Protein AF-A0A101GEL8-F1 (afdb_monomer)

Structure (mmCIF, N/CA/C/O backbone):
data_AF-A0A101GEL8-F1
#
_entry.id   AF-A0A101GEL8-F1
#
loop_
_atom_site.group_PDB
_atom_site.id
_atom_site.type_symbol
_atom_site.label_atom_id
_atom_site.label_alt_id
_atom_site.label_comp_id
_atom_site.label_asym_id
_atom_site.label_entity_id
_atom_site.label_seq_id
_atom_site.pdbx_PDB_ins_code
_atom_site.Cartn_x
_atom_site.Cartn_y
_atom_site.Cartn_z
_atom_site.occupancy
_atom_site.B_iso_or_equiv
_atom_site.auth_seq_id
_atom_site.auth_comp_id
_atom_site.auth_asym_id
_atom_site.auth_atom_id
_atom_site.pdbx_PDB_model_num
ATOM 1 N N . MET A 1 1 ? -19.625 20.480 -11.9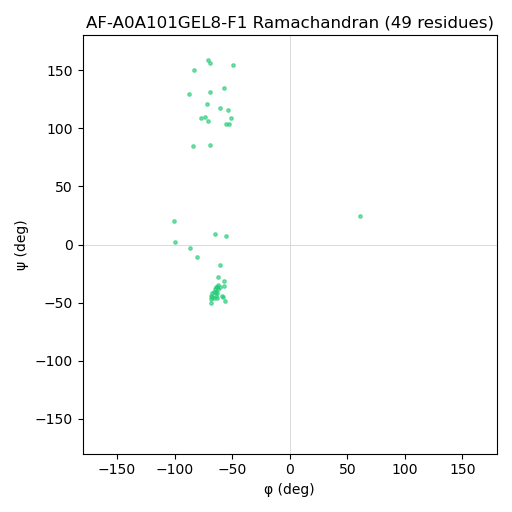17 1.00 49.50 1 MET A N 1
ATOM 2 C CA . MET A 1 1 ? -18.149 20.472 -11.924 1.00 49.50 1 MET A CA 1
ATOM 3 C C . MET A 1 1 ? -17.756 19.343 -10.994 1.00 49.50 1 MET A C 1
ATOM 5 O O . MET A 1 1 ? -18.140 19.407 -9.836 1.00 49.50 1 MET A O 1
ATOM 9 N N . ALA A 1 2 ? -17.199 18.251 -11.518 1.00 52.19 2 ALA A N 1
ATOM 10 C CA . ALA A 1 2 ? -16.807 17.125 -10.678 1.00 52.19 2 ALA A CA 1
ATOM 11 C C . ALA A 1 2 ? -15.573 17.550 -9.877 1.00 52.19 2 ALA A C 1
ATOM 13 O O . ALA A 1 2 ? -14.581 17.981 -10.458 1.00 52.19 2 ALA A O 1
ATOM 14 N N . GLU A 1 3 ? -15.681 17.521 -8.557 1.00 59.75 3 GLU A N 1
ATOM 15 C CA . GLU A 1 3 ? -14.575 17.802 -7.653 1.00 59.75 3 GLU A CA 1
ATOM 16 C C . GLU A 1 3 ? -13.625 16.595 -7.694 1.00 59.75 3 GLU A C 1
ATOM 18 O O . GLU A 1 3 ? -13.978 15.507 -7.240 1.00 59.75 3 GLU A O 1
ATOM 23 N N . GLU A 1 4 ? -12.435 16.750 -8.283 1.00 63.53 4 GLU A N 1
ATOM 24 C CA . GLU A 1 4 ? -11.346 15.779 -8.128 1.00 63.53 4 GLU A CA 1
ATOM 25 C C . GLU A 1 4 ? -10.839 15.858 -6.682 1.00 63.53 4 GLU A C 1
ATOM 27 O O . GLU A 1 4 ? -9.903 16.592 -6.353 1.00 63.53 4 GLU A O 1
ATOM 32 N N . LYS A 1 5 ? -11.498 15.125 -5.780 1.00 70.81 5 LYS A N 1
ATOM 33 C CA . LYS A 1 5 ? -11.051 14.996 -4.396 1.00 70.81 5 LYS A CA 1
ATOM 34 C C . LYS A 1 5 ? -9.782 14.146 -4.380 1.00 70.81 5 LYS A C 1
ATOM 36 O O . LYS A 1 5 ? -9.820 12.932 -4.566 1.00 70.81 5 LYS A O 1
ATOM 41 N N . LYS A 1 6 ? -8.639 14.794 -4.157 1.00 76.38 6 LYS A N 1
ATOM 42 C CA . LYS A 1 6 ? -7.371 14.111 -3.889 1.00 76.38 6 LYS A CA 1
ATOM 43 C C . LYS A 1 6 ? -7.553 13.278 -2.617 1.00 76.38 6 LYS A C 1
ATOM 45 O O . LYS A 1 6 ? -7.818 13.858 -1.565 1.00 76.38 6 LYS A O 1
ATOM 50 N N . MET A 1 7 ? -7.437 11.952 -2.714 1.00 82.19 7 MET A N 1
ATOM 51 C CA . MET A 1 7 ? -7.524 11.091 -1.531 1.00 82.19 7 MET A CA 1
ATOM 52 C C . MET A 1 7 ? -6.460 11.508 -0.516 1.00 82.19 7 MET A C 1
ATOM 54 O O . MET A 1 7 ? -5.302 11.761 -0.877 1.00 82.19 7 MET A O 1
ATOM 58 N N . THR A 1 8 ? -6.856 11.613 0.749 1.00 91.56 8 THR A N 1
ATOM 59 C CA . THR A 1 8 ? -5.898 11.879 1.821 1.00 91.56 8 THR A CA 1
ATOM 60 C C . THR A 1 8 ? -5.031 10.643 2.047 1.00 91.56 8 THR A C 1
ATOM 62 O O . THR A 1 8 ? -5.391 9.520 1.691 1.00 91.56 8 THR A O 1
ATOM 65 N N . LYS A 1 9 ? -3.855 10.830 2.655 1.00 90.00 9 LYS A N 1
ATOM 66 C CA . LYS A 1 9 ? -2.980 9.701 3.006 1.00 90.00 9 LYS A CA 1
ATOM 67 C C . LYS A 1 9 ? -3.696 8.690 3.906 1.00 90.00 9 LYS A C 1
ATOM 69 O O . LYS A 1 9 ? -3.482 7.497 3.760 1.00 90.00 9 LYS A O 1
ATOM 74 N N . GLU A 1 10 ? -4.549 9.177 4.801 1.00 91.94 10 GLU A N 1
ATOM 75 C CA . GLU A 1 10 ? -5.341 8.365 5.728 1.00 91.94 10 GLU A CA 1
ATOM 76 C C . GLU A 1 10 ? -6.361 7.500 4.982 1.00 91.94 10 GLU A C 1
ATOM 78 O O . GLU A 1 10 ? -6.421 6.300 5.217 1.00 91.94 10 GLU A O 1
ATOM 83 N N . GLU A 1 11 ? -7.089 8.073 4.015 1.00 90.44 11 GLU A N 1
ATOM 84 C CA . GLU A 1 11 ? -8.040 7.327 3.177 1.00 90.44 11 GLU A CA 1
ATOM 85 C C . GLU A 1 11 ? -7.338 6.211 2.375 1.00 90.44 11 GLU A C 1
ATOM 87 O O . GLU A 1 11 ? -7.887 5.121 2.220 1.00 90.44 11 GLU A O 1
ATOM 92 N N . ILE A 1 12 ? -6.108 6.453 1.903 1.00 90.62 12 ILE A N 1
ATOM 93 C CA . ILE A 1 12 ? -5.295 5.443 1.201 1.00 90.62 12 ILE A CA 1
ATOM 94 C C . ILE A 1 12 ? -4.866 4.322 2.156 1.00 90.62 12 ILE A C 1
ATOM 96 O O . ILE A 1 12 ? -4.952 3.149 1.799 1.00 90.62 12 ILE A O 1
ATOM 100 N N . ILE A 1 13 ? -4.421 4.668 3.367 1.00 91.56 13 ILE A N 1
ATOM 101 C CA . ILE A 1 13 ? -4.003 3.680 4.372 1.00 91.56 13 ILE A CA 1
ATOM 102 C C . ILE A 1 13 ? -5.192 2.801 4.777 1.00 91.56 13 ILE A C 1
ATOM 104 O O . ILE A 1 13 ? -5.065 1.581 4.753 1.00 91.56 13 ILE A O 1
ATOM 108 N N . SER A 1 14 ? -6.362 3.386 5.049 1.00 92.75 14 SER A N 1
ATOM 109 C CA . SER A 1 14 ? -7.563 2.613 5.397 1.00 92.75 14 SER A CA 1
ATOM 110 C C . SER A 1 14 ? -8.027 1.686 4.270 1.00 92.75 14 SER A C 1
ATOM 112 O O . SER A 1 14 ? -8.501 0.584 4.538 1.00 92.75 14 SER A O 1
ATOM 114 N N . ALA A 1 15 ? -7.870 2.094 3.006 1.00 90.44 15 ALA A N 1
ATOM 115 C CA . ALA A 1 15 ? -8.151 1.215 1.874 1.00 90.44 15 ALA A CA 1
ATOM 116 C C . ALA A 1 15 ? -7.205 0.003 1.862 1.00 90.44 15 ALA A C 1
ATOM 118 O O . ALA A 1 15 ? -7.673 -1.123 1.712 1.00 90.44 15 ALA A O 1
ATOM 119 N N . ILE A 1 16 ? -5.907 0.215 2.101 1.00 91.25 16 ILE A N 1
ATOM 120 C CA . ILE A 1 16 ? -4.901 -0.857 2.175 1.00 91.25 16 ILE A CA 1
ATOM 121 C C . ILE A 1 16 ? -5.167 -1.804 3.355 1.00 91.25 16 ILE A C 1
ATOM 123 O O . ILE A 1 16 ? -5.063 -3.017 3.197 1.00 91.25 16 ILE A O 1
ATOM 127 N N . GLU A 1 17 ? -5.554 -1.277 4.519 1.00 91.31 17 GLU A N 1
ATOM 128 C CA . GLU A 1 17 ? -5.893 -2.080 5.707 1.00 91.31 17 GLU A CA 1
ATOM 129 C C . GLU A 1 17 ? -7.093 -3.009 5.483 1.00 91.31 17 GLU A C 1
ATOM 131 O O . GLU A 1 17 ? -7.190 -4.059 6.119 1.00 91.31 17 GLU A O 1
ATOM 136 N N . SER A 1 18 ? -8.006 -2.632 4.585 1.00 92.56 18 SER A N 1
ATOM 137 C CA . SER A 1 18 ? -9.173 -3.447 4.237 1.00 92.56 18 SER A CA 1
ATOM 138 C C . SER A 1 18 ? -8.871 -4.578 3.244 1.00 92.56 18 SER A C 1
ATOM 140 O O . SER A 1 18 ? -9.721 -5.449 3.053 1.00 92.56 18 SER A O 1
ATOM 142 N N . MET A 1 19 ? -7.681 -4.586 2.628 1.00 92.44 19 MET A N 1
ATOM 143 C CA . MET A 1 19 ? -7.263 -5.616 1.674 1.00 92.44 19 MET A CA 1
ATOM 144 C C . MET A 1 19 ? -6.705 -6.846 2.395 1.00 92.44 19 MET A C 1
ATOM 146 O O . MET A 1 19 ? -6.103 -6.764 3.468 1.00 92.44 19 MET A O 1
ATOM 150 N N . SER A 1 20 ? -6.856 -8.015 1.777 1.00 95.19 20 SER A N 1
ATOM 151 C CA . SER A 1 20 ? -6.157 -9.214 2.232 1.00 95.19 20 SER A CA 1
ATOM 152 C C . SER A 1 20 ? -4.650 -9.107 1.967 1.00 95.19 20 SER A C 1
ATOM 154 O O . SER A 1 20 ? -4.196 -8.411 1.060 1.00 95.19 20 SER A O 1
ATOM 156 N N . VAL A 1 21 ? -3.849 -9.859 2.728 1.00 92.19 21 VAL 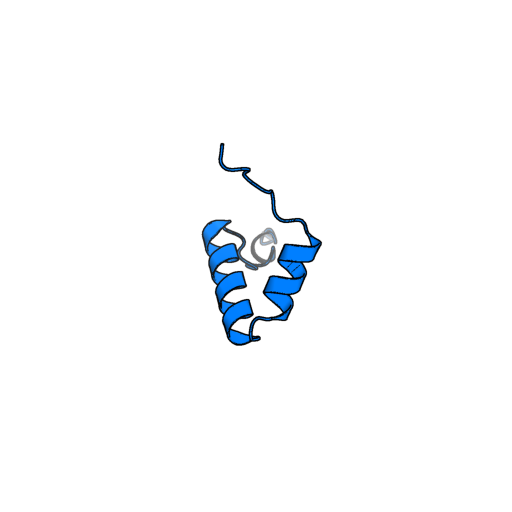A N 1
ATOM 157 C CA . VAL A 1 21 ? -2.382 -9.903 2.553 1.00 92.19 21 VAL A CA 1
ATOM 158 C C . VAL A 1 21 ? -1.983 -10.325 1.130 1.00 92.19 21 VAL A C 1
ATOM 160 O O . VAL A 1 21 ? -0.961 -9.873 0.621 1.00 92.19 21 VAL A O 1
ATOM 163 N N . LEU A 1 22 ? -2.794 -11.164 0.477 1.00 94.25 22 LEU A N 1
ATOM 164 C CA . LEU A 1 22 ? -2.576 -11.584 -0.909 1.00 94.25 22 LEU A CA 1
ATOM 165 C C . LEU A 1 22 ? -2.780 -10.419 -1.885 1.00 94.25 22 LEU A C 1
ATOM 167 O O . LEU A 1 22 ? -1.885 -10.137 -2.675 1.00 94.25 22 LEU A O 1
ATOM 171 N N . GLU A 1 23 ? -3.898 -9.699 -1.778 1.00 92.81 23 GLU A N 1
ATOM 172 C CA . GLU A 1 23 ? -4.192 -8.543 -2.639 1.00 92.81 23 GLU A CA 1
ATOM 173 C C . GLU A 1 23 ? -3.191 -7.400 -2.420 1.00 92.81 23 GLU A C 1
ATOM 175 O O . GLU A 1 23 ? -2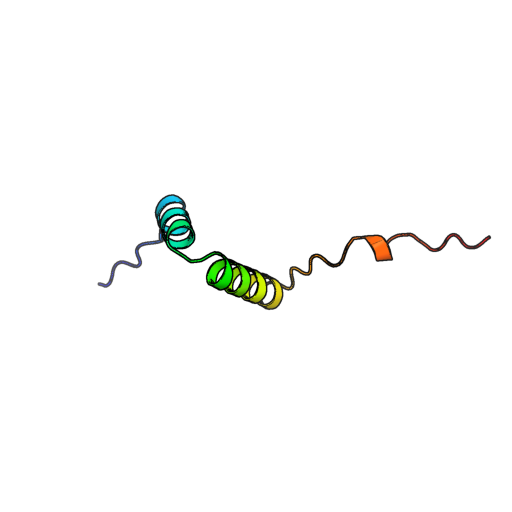.762 -6.753 -3.373 1.00 92.81 23 GLU A O 1
ATOM 180 N N . LEU A 1 24 ? -2.752 -7.182 -1.176 1.00 93.50 24 LEU A N 1
ATOM 181 C CA . LEU A 1 24 ? -1.680 -6.232 -0.884 1.00 93.50 24 LEU A CA 1
ATOM 182 C C . LEU A 1 24 ? -0.359 -6.653 -1.545 1.00 93.50 24 LEU A C 1
ATOM 184 O O . LEU A 1 24 ? 0.347 -5.809 -2.093 1.00 93.50 24 LEU A O 1
ATOM 188 N N . SER A 1 25 ? -0.020 -7.946 -1.521 1.00 92.25 25 SER A N 1
ATOM 189 C CA . SER A 1 25 ? 1.184 -8.459 -2.185 1.00 92.25 25 SER A CA 1
ATOM 190 C C . SER A 1 25 ? 1.132 -8.275 -3.704 1.00 92.25 25 SER A C 1
ATOM 192 O O . SER A 1 25 ? 2.171 -8.017 -4.312 1.00 92.25 25 SER A O 1
ATOM 194 N N . GLU A 1 26 ? -0.042 -8.418 -4.316 1.00 94.50 26 GLU A N 1
ATOM 195 C CA . GLU A 1 26 ? -0.243 -8.158 -5.746 1.00 94.50 26 GLU A CA 1
ATOM 196 C C . GLU A 1 26 ? -0.106 -6.664 -6.056 1.00 94.50 26 GLU A C 1
ATOM 198 O O . GLU A 1 26 ? 0.669 -6.296 -6.938 1.00 94.50 26 GLU A O 1
ATOM 203 N N . LEU A 1 27 ? -0.748 -5.797 -5.263 1.00 93.12 27 LEU A N 1
ATOM 204 C CA . LEU A 1 27 ? -0.641 -4.342 -5.399 1.00 93.12 27 LEU A CA 1
ATOM 205 C C . LEU A 1 27 ? 0.811 -3.859 -5.283 1.00 93.12 27 LEU A C 1
ATOM 207 O O . LEU A 1 27 ? 1.256 -3.043 -6.087 1.00 93.12 27 LEU A O 1
ATOM 211 N N . VAL A 1 28 ? 1.570 -4.359 -4.302 1.00 92.06 28 VAL A N 1
ATOM 212 C CA . VAL A 1 28 ? 2.995 -4.021 -4.153 1.00 92.06 28 VAL A CA 1
ATOM 213 C C . VAL A 1 28 ? 3.769 -4.418 -5.404 1.00 92.06 28 VAL A C 1
ATOM 215 O O . VAL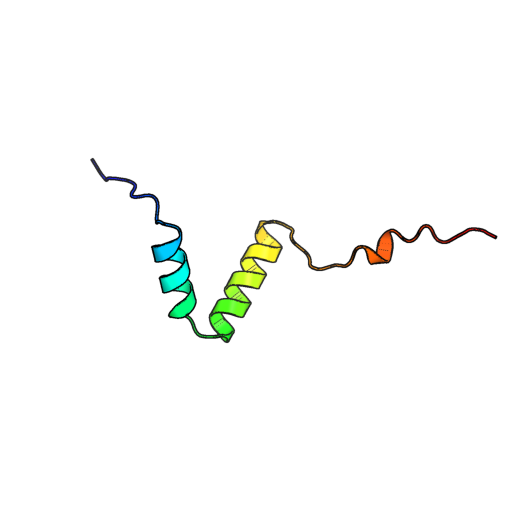 A 1 28 ? 4.537 -3.609 -5.912 1.00 92.06 28 VAL A O 1
ATOM 218 N N . LYS A 1 29 ? 3.524 -5.612 -5.948 1.00 91.44 29 LYS A N 1
ATOM 219 C CA . LYS A 1 29 ? 4.221 -6.100 -7.140 1.00 91.44 29 LYS A CA 1
ATOM 220 C C . LYS A 1 29 ? 3.900 -5.285 -8.393 1.00 91.44 29 LYS A C 1
ATOM 222 O O . LYS A 1 29 ? 4.802 -4.940 -9.150 1.00 91.44 29 LYS A O 1
ATOM 227 N N . GLU A 1 30 ? 2.640 -4.902 -8.578 1.00 92.50 30 GLU A N 1
ATOM 228 C CA . GLU A 1 30 ? 2.252 -3.991 -9.659 1.00 92.50 30 GLU A CA 1
ATOM 229 C C . GLU A 1 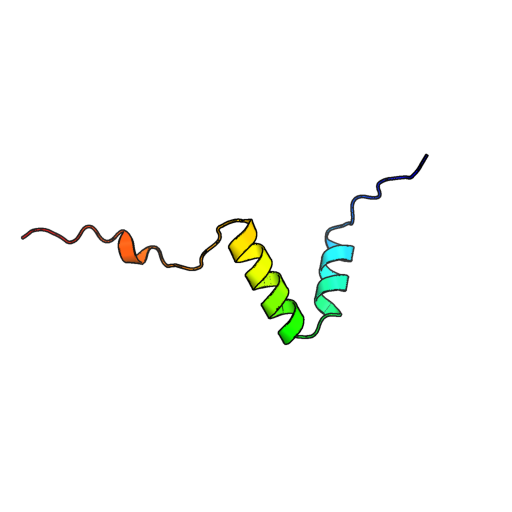30 ? 2.917 -2.615 -9.524 1.00 92.50 30 GLU A C 1
ATOM 231 O O . GLU A 1 30 ? 3.324 -2.017 -10.523 1.00 92.50 30 GLU A O 1
ATOM 236 N N . LEU A 1 31 ? 3.045 -2.096 -8.296 1.00 92.12 31 LEU A N 1
ATOM 237 C CA . LEU A 1 31 ? 3.756 -0.845 -8.033 1.00 92.12 31 LEU A CA 1
ATOM 238 C C . LEU A 1 31 ? 5.263 -0.989 -8.300 1.00 92.12 31 LEU A C 1
ATOM 240 O O . LEU A 1 31 ? 5.853 -0.101 -8.915 1.00 92.12 31 LEU A O 1
ATOM 244 N N . GLU A 1 32 ? 5.877 -2.098 -7.892 1.00 89.31 32 GLU A N 1
ATOM 245 C CA . GLU A 1 32 ? 7.276 -2.422 -8.190 1.00 89.31 32 GLU A CA 1
ATOM 246 C C . GLU A 1 32 ? 7.541 -2.419 -9.702 1.00 89.31 32 GLU A C 1
ATOM 248 O O . GLU A 1 32 ? 8.448 -1.721 -10.163 1.00 89.31 32 GLU A O 1
ATOM 253 N N . ASP A 1 33 ? 6.696 -3.088 -10.490 1.00 90.06 33 ASP A N 1
ATOM 254 C CA . ASP A 1 33 ? 6.819 -3.135 -11.951 1.00 90.06 33 ASP A CA 1
ATOM 255 C C . ASP A 1 33 ? 6.560 -1.764 -12.596 1.00 90.06 33 ASP A C 1
ATOM 257 O O . ASP A 1 33 ? 7.326 -1.307 -13.451 1.00 90.06 33 ASP A O 1
ATOM 261 N N . LYS A 1 34 ? 5.503 -1.063 -12.164 1.00 89.38 34 LYS A N 1
ATOM 262 C CA . LYS A 1 34 ? 5.106 0.239 -12.725 1.00 89.38 34 LYS A CA 1
ATOM 263 C C . LYS A 1 34 ? 6.147 1.326 -12.487 1.00 89.38 34 LYS A C 1
ATOM 265 O O . LYS A 1 34 ? 6.339 2.189 -13.344 1.00 89.38 34 LYS A O 1
ATOM 270 N N . PHE A 1 35 ? 6.778 1.317 -11.318 1.00 90.88 35 PHE A N 1
ATOM 271 C CA . PHE A 1 35 ? 7.770 2.320 -10.939 1.00 90.88 35 PHE A CA 1
ATOM 272 C C . PHE A 1 35 ? 9.210 1.831 -11.132 1.00 90.88 35 PHE A C 1
ATOM 274 O O . PHE A 1 35 ? 10.144 2.578 -10.839 1.00 90.88 35 PHE A O 1
ATOM 281 N N . GLY A 1 36 ? 9.405 0.611 -11.645 1.00 81.75 36 GLY A N 1
ATOM 282 C CA . GLY A 1 36 ? 10.727 0.005 -11.807 1.00 81.75 36 GLY A CA 1
ATOM 283 C C . GLY A 1 36 ? 11.467 -0.167 -10.477 1.00 81.75 36 GLY A C 1
ATOM 284 O O . GLY A 1 36 ? 12.699 -0.183 -10.451 1.00 81.75 36 GLY A O 1
ATOM 285 N N . VAL A 1 37 ? 10.727 -0.255 -9.369 1.00 80.00 37 VAL A N 1
ATOM 286 C CA . VAL A 1 37 ? 11.269 -0.469 -8.028 1.00 80.00 37 VAL A CA 1
ATOM 287 C C . VAL A 1 37 ? 11.460 -1.965 -7.867 1.00 80.00 37 VAL A C 1
ATOM 289 O O . VAL A 1 37 ? 10.604 -2.674 -7.365 1.00 80.00 37 VAL A O 1
ATOM 292 N N . SER A 1 38 ? 12.599 -2.466 -8.326 1.00 69.25 38 SER A N 1
ATOM 293 C CA . SER A 1 38 ? 13.010 -3.818 -7.985 1.00 69.25 38 SER A CA 1
ATOM 294 C C . SER A 1 38 ? 13.780 -3.770 -6.672 1.00 69.25 38 SER A C 1
ATOM 296 O O . SER A 1 38 ? 14.763 -3.038 -6.556 1.00 69.25 38 SER A O 1
ATOM 298 N N . ALA A 1 39 ? 13.407 -4.610 -5.706 1.00 64.19 39 ALA A N 1
ATOM 299 C CA . ALA A 1 39 ? 14.229 -4.887 -4.526 1.00 64.19 39 ALA A CA 1
ATOM 300 C C . ALA A 1 39 ? 15.567 -5.587 -4.870 1.00 64.19 39 ALA A C 1
ATOM 302 O O . ALA A 1 39 ? 16.271 -6.045 -3.967 1.00 64.19 39 ALA A O 1
ATOM 303 N N . ALA A 1 40 ? 15.926 -5.692 -6.162 1.00 61.88 40 ALA A N 1
ATOM 304 C CA . ALA A 1 40 ? 17.231 -6.123 -6.633 1.00 61.88 40 ALA A CA 1
ATOM 305 C C . ALA A 1 40 ? 18.316 -5.284 -5.951 1.00 61.88 40 ALA A C 1
ATOM 307 O O . ALA A 1 40 ? 18.536 -4.109 -6.239 1.00 61.88 40 ALA A O 1
ATOM 308 N N . ALA A 1 41 ? 18.945 -5.930 -4.978 1.00 57.38 41 ALA A N 1
ATOM 309 C CA . ALA A 1 41 ? 19.900 -5.358 -4.063 1.00 57.38 41 ALA A CA 1
ATOM 310 C C . ALA A 1 41 ? 21.001 -4.552 -4.782 1.00 57.38 41 ALA A C 1
AT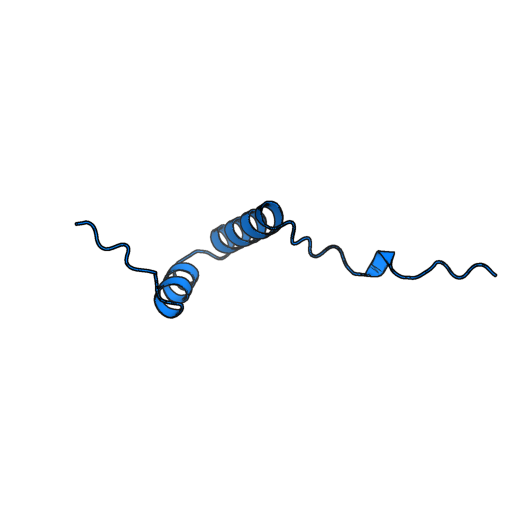OM 312 O O . ALA A 1 41 ? 21.432 -4.933 -5.874 1.00 57.38 41 ALA A O 1
ATOM 313 N N . PRO A 1 42 ? 21.615 -3.566 -4.097 1.00 54.50 42 PRO A N 1
ATOM 314 C CA . PRO A 1 42 ? 22.912 -2.983 -4.463 1.00 54.50 42 PRO A CA 1
ATOM 315 C C . PRO A 1 42 ? 24.064 -4.004 -4.604 1.00 54.50 42 PRO A C 1
ATOM 317 O O . PRO A 1 42 ? 25.214 -3.611 -4.771 1.00 54.50 42 PRO A O 1
ATOM 320 N N . ALA A 1 43 ? 23.795 -5.312 -4.538 1.00 58.31 43 ALA A N 1
ATOM 321 C CA . ALA A 1 43 ? 24.774 -6.390 -4.594 1.00 58.31 43 ALA A CA 1
ATOM 322 C C . ALA A 1 43 ? 25.580 -6.427 -5.906 1.00 58.31 43 ALA A C 1
ATOM 324 O O . ALA A 1 43 ? 26.659 -7.008 -5.929 1.00 58.31 43 ALA A O 1
ATOM 325 N N . MET A 1 44 ? 25.109 -5.769 -6.972 1.00 56.34 44 MET A N 1
ATOM 326 C CA . MET A 1 44 ? 25.866 -5.621 -8.225 1.00 56.34 44 MET A CA 1
ATOM 327 C C . MET A 1 44 ? 26.817 -4.412 -8.236 1.00 56.34 44 MET A C 1
ATOM 329 O O . MET A 1 44 ? 27.560 -4.236 -9.197 1.00 56.34 44 MET A O 1
ATOM 333 N N . ALA A 1 45 ? 26.828 -3.592 -7.179 1.00 58.12 45 ALA A N 1
ATOM 334 C CA . ALA A 1 45 ? 27.740 -2.460 -7.014 1.00 58.12 45 ALA A CA 1
ATOM 335 C C . ALA A 1 45 ? 28.921 -2.770 -6.077 1.00 58.12 45 ALA A C 1
ATOM 337 O O . ALA A 1 45 ? 29.555 -1.851 -5.563 1.00 58.12 45 ALA A O 1
ATOM 338 N N . MET A 1 46 ? 29.252 -4.047 -5.858 1.00 60.53 46 MET A N 1
ATOM 339 C CA . MET A 1 46 ? 30.619 -4.379 -5.471 1.00 60.53 46 MET A CA 1
ATOM 340 C C . MET A 1 46 ? 31.458 -4.295 -6.748 1.00 60.53 46 MET A C 1
ATOM 342 O O . MET A 1 46 ? 31.284 -5.162 -7.610 1.00 60.53 46 MET A O 1
ATOM 346 N N . PRO A 1 47 ? 32.341 -3.289 -6.933 1.00 62.84 47 PRO A N 1
ATOM 347 C C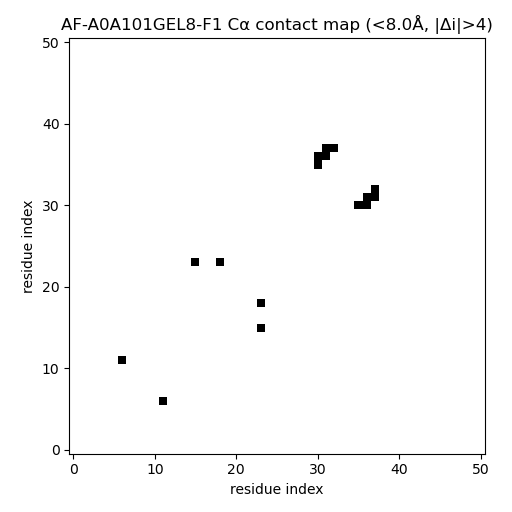A . PRO A 1 4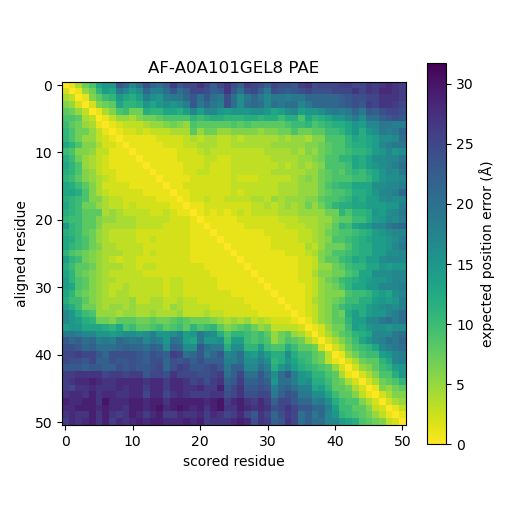7 ? 33.387 -3.436 -7.929 1.00 62.84 47 PRO A CA 1
ATOM 348 C C . PRO A 1 47 ? 34.084 -4.747 -7.587 1.00 62.84 47 PRO A C 1
ATOM 350 O O . PRO A 1 47 ? 34.614 -4.900 -6.486 1.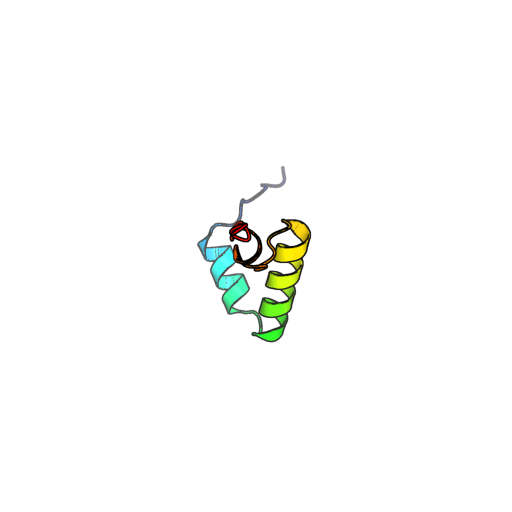00 62.84 47 PRO A O 1
ATOM 353 N N . MET A 1 48 ? 33.995 -5.728 -8.487 1.00 66.12 48 MET A N 1
ATOM 354 C CA . MET A 1 48 ? 34.838 -6.906 -8.396 1.00 66.12 48 MET A CA 1
ATOM 355 C C . MET A 1 48 ? 36.261 -6.369 -8.369 1.00 66.12 48 MET A C 1
ATOM 357 O O . MET A 1 48 ? 36.738 -5.866 -9.380 1.00 66.12 48 MET A O 1
ATOM 361 N N . MET A 1 49 ? 36.863 -6.366 -7.181 1.00 63.81 49 MET A N 1
ATOM 362 C CA . MET A 1 49 ? 38.239 -5.968 -6.938 1.00 63.81 49 MET A CA 1
ATOM 363 C C . MET A 1 49 ? 39.104 -6.755 -7.931 1.00 63.81 49 MET A C 1
ATOM 365 O O . MET A 1 49 ? 39.194 -7.978 -7.785 1.00 63.81 49 MET A O 1
ATOM 369 N N . PRO A 1 50 ? 39.689 -6.120 -8.963 1.00 66.00 50 PRO A N 1
ATOM 370 C CA . PRO A 1 50 ? 40.745 -6.779 -9.697 1.00 66.00 50 PRO A CA 1
ATOM 371 C C . PRO A 1 50 ? 41.943 -6.845 -8.749 1.00 66.00 50 PRO A C 1
ATOM 373 O O . PRO A 1 50 ? 42.257 -5.860 -8.075 1.00 66.00 50 PRO A O 1
ATOM 376 N N . GLY A 1 51 ? 42.528 -8.037 -8.637 1.00 56.81 51 GLY A N 1
ATOM 377 C CA . GLY A 1 51 ? 43.802 -8.230 -7.948 1.00 56.81 51 GLY A CA 1
ATOM 378 C C . GLY A 1 51 ? 44.910 -7.341 -8.497 1.00 56.81 51 GLY A C 1
ATOM 379 O O . GLY A 1 51 ? 44.779 -6.852 -9.643 1.00 56.81 51 GLY A O 1
#

Foldseek 3Di:
DDDPPDDDPVNVVVVLVPDDPVVNVVVVVVVCVVVVPDVPDCPVPPPPDDD

Radius of gyration: 18.54 Å; Cα contacts (8 Å, |Δi|>4): 8; chains: 1; bounding box: 62×32×18 Å

Secondary structure (DSSP, 8-state):
-----PPPHHHHHHHHHTS-HHHHHHHHHHHHHHHT-----GGGGS-----

Mean predicted aligned error: 10.75 Å

Sequence (51 aa):
MAEEKKMTKEEIISAIESMSVLELSELVKELEDKFGVSAAAPAMAMPMMPG

Nearest PDB structures (foldseek):
  1rqu-assembly1_B  TM=7.262E-01  e=2.951E-02  Escherichia coli
  1rqt-assembly1_B  TM=8.877E-01  e=1.115E-01  Escherichia coli

Solvent-accessible surface area (backbone atoms only — not comparable to full-atom values): 3411 Å² total; per-residue (Å²): 131,87,79,84,74,77,78,50,74,64,61,52,49,56,55,57,70,72,46,52,76,66,59,49,53,50,52,52,51,54,48,23,65,74,69,68,53,62,86,75,62,76,77,80,71,58,77,78,77,76,129

pLDDT: mean 79.31, std 15.14, range [49.5, 95.19]